Protein AF-A0A7C0Z588-F1 (afdb_monomer)

Nearest PDB structures (foldseek):
  8xme-assembly1_H  TM=7.671E-01  e=3.658E-06  Arabidopsis thaliana
  7du2-assembly1_H  TM=7.925E-01  e=8.359E-06  Homo sapiens
  8hyj-assembly1_H  TM=7.344E-01  e=4.872E-05  Arabidopsis thaliana
  8u9r-assembly1_H  TM=6.739E-01  e=1.466E-04  Saccharomyces cerevisiae
  7w88-assembly1_A  TM=5.111E-01  e=2.657E+00  Zea mays

Foldseek 3Di:
DKDWDDPPVQQWIWIWDDDVQGIKIWIDHVVLCVVLVHDDDPPWDKDKDKDLDDDDDPQFSDKFKWFFADADPQWTWTDRPNIIMIDRGPVCSPGDGGGIMMMGMDTDD

Radius of gyration: 13.22 Å; Cα contacts (8 Å, |Δi|>4): 232; chains: 1; bounding box: 30×28×33 Å

Solvent-accessible surface area (backbone atoms only — not comparable to full-atom values): 6124 Å² total; per-residue (Å²): 70,28,42,77,47,78,40,70,93,75,47,28,37,37,39,34,36,55,52,95,71,37,40,37,35,38,51,42,47,48,68,60,31,59,76,65,75,49,80,92,49,73,62,46,45,66,48,76,49,78,36,74,61,89,71,96,60,89,83,43,74,44,79,46,62,30,32,29,74,44,74,57,99,71,37,37,32,30,36,48,88,85,36,51,34,40,41,35,32,73,89,57,64,80,64,48,70,72,38,52,38,30,38,36,33,30,80,53,132

Secondary structure (DSSP, 8-state):
-EEEEEEGGGTEEEEEEEETTEEEEEEEEHHHHHHTT----TT--EEEEEESS----TT-SEEEEEEEEEEETTEEEEEETTEEEEEEEGGGTT--TT-EEEEEEEE--

Sequence (109 aa):
MTEVKDLSYAKISKLGFKVAGGEIYLEIPHKILEEVDWLPKPGDKVEILISKEYKSDDSWEIVYSGKVYLKKEDSVFISFGGLIGVIKVKRYLSLEVGDKVYMGLKRVS

Structure (mmCIF, N/CA/C/O backbone):
data_AF-A0A7C0Z588-F1
#
_entry.id   AF-A0A7C0Z588-F1
#
loop_
_atom_site.group_PDB
_atom_site.id
_atom_site.type_symbol
_atom_site.label_atom_id
_atom_site.label_alt_id
_atom_site.label_comp_id
_atom_site.label_asym_id
_atom_site.label_entity_id
_atom_site.label_seq_id
_atom_site.pdbx_PDB_ins_code
_atom_site.Cartn_x
_atom_site.Cartn_y
_atom_site.Cartn_z
_atom_site.occupancy
_atom_site.B_iso_or_equiv
_atom_site.auth_seq_id
_atom_site.auth_comp_id
_atom_site.auth_asym_id
_atom_site.auth_atom_id
_atom_site.pdbx_PDB_model_num
ATOM 1 N N . MET A 1 1 ? 6.409 10.632 -1.193 1.00 63.19 1 MET A N 1
ATOM 2 C CA . MET A 1 1 ? 7.788 10.191 -0.875 1.00 63.19 1 MET A CA 1
ATOM 3 C C . MET A 1 1 ? 7.710 8.770 -0.364 1.00 63.19 1 MET A C 1
ATOM 5 O O . MET A 1 1 ? 6.869 8.530 0.499 1.00 63.19 1 MET A O 1
ATOM 9 N N . THR A 1 2 ? 8.523 7.875 -0.922 1.00 77.06 2 THR A N 1
ATOM 10 C CA . THR A 1 2 ? 8.511 6.441 -0.598 1.00 77.06 2 THR A CA 1
ATOM 11 C C . THR A 1 2 ? 9.572 6.093 0.452 1.00 77.06 2 THR A C 1
ATOM 13 O O . THR A 1 2 ? 10.684 6.611 0.391 1.00 77.06 2 THR A O 1
ATOM 16 N N . GLU A 1 3 ? 9.226 5.229 1.402 1.00 80.62 3 GLU A N 1
ATOM 17 C CA . GLU A 1 3 ? 10.091 4.546 2.370 1.00 80.62 3 GLU A CA 1
ATOM 18 C C . GLU A 1 3 ? 10.055 3.042 2.068 1.00 80.62 3 GLU A C 1
ATOM 20 O O . GLU A 1 3 ? 9.008 2.522 1.682 1.00 80.62 3 GLU A O 1
ATOM 25 N N . VAL A 1 4 ? 11.172 2.331 2.238 1.00 82.69 4 VAL A N 1
ATOM 26 C CA . VAL A 1 4 ? 11.289 0.912 1.862 1.00 82.69 4 VAL A CA 1
ATOM 27 C C . VAL A 1 4 ? 11.853 0.114 3.032 1.00 82.69 4 VAL A C 1
ATOM 29 O O . VAL A 1 4 ? 12.901 0.460 3.576 1.00 82.69 4 VAL A O 1
ATOM 32 N N . LYS A 1 5 ? 11.172 -0.970 3.406 1.00 85.50 5 LYS A N 1
ATOM 33 C CA . LYS A 1 5 ? 11.659 -1.967 4.362 1.00 85.50 5 LYS A CA 1
ATOM 34 C C . LYS A 1 5 ? 11.554 -3.358 3.749 1.00 85.50 5 LYS A C 1
ATOM 36 O O . LYS A 1 5 ? 10.449 -3.847 3.533 1.00 85.50 5 LYS A O 1
ATOM 41 N N . ASP A 1 6 ? 12.693 -4.001 3.524 1.00 79.94 6 ASP A N 1
ATOM 42 C CA . ASP A 1 6 ? 12.738 -5.377 3.030 1.00 79.94 6 ASP A CA 1
ATOM 43 C C . ASP A 1 6 ? 12.458 -6.378 4.167 1.00 79.94 6 ASP A C 1
ATOM 45 O O . ASP A 1 6 ? 13.056 -6.313 5.246 1.00 79.94 6 ASP A O 1
ATOM 49 N N . LEU A 1 7 ? 11.509 -7.286 3.938 1.00 81.25 7 LEU A N 1
ATOM 50 C CA . LEU A 1 7 ? 11.184 -8.426 4.790 1.00 81.25 7 LEU A CA 1
ATOM 51 C C . LEU A 1 7 ? 11.670 -9.695 4.082 1.00 81.25 7 LEU A C 1
ATOM 53 O O . LEU A 1 7 ? 10.882 -10.557 3.681 1.00 81.25 7 LEU A O 1
ATOM 57 N N . SER A 1 8 ?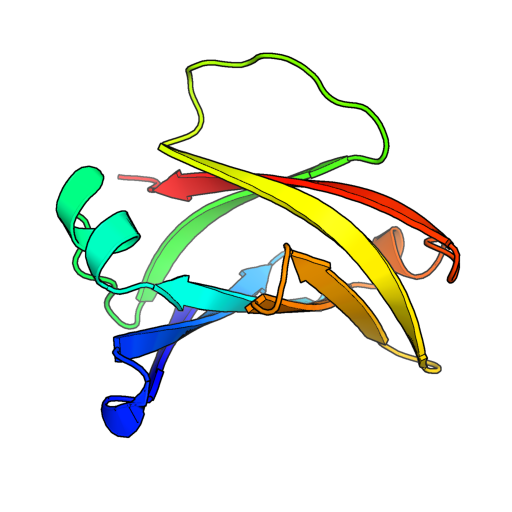 12.991 -9.811 3.932 1.00 72.06 8 SER A N 1
ATOM 58 C CA . SER A 1 8 ? 13.633 -10.787 3.043 1.00 72.06 8 SER A CA 1
ATOM 59 C C . SER A 1 8 ? 13.257 -12.243 3.353 1.00 72.06 8 SER A C 1
ATOM 61 O O . SER A 1 8 ? 13.203 -13.070 2.445 1.00 72.06 8 SER A O 1
ATOM 63 N N . TYR A 1 9 ? 12.920 -12.560 4.611 1.00 72.75 9 TYR A N 1
ATOM 64 C CA . TYR A 1 9 ? 12.464 -13.895 5.029 1.00 72.75 9 TYR A CA 1
ATOM 65 C C . TYR A 1 9 ? 11.161 -14.338 4.342 1.00 72.75 9 TYR A C 1
ATOM 67 O O . TYR A 1 9 ? 10.930 -15.533 4.182 1.00 72.75 9 TYR A O 1
ATOM 75 N N . ALA A 1 10 ? 10.323 -13.386 3.924 1.00 77.00 10 ALA A N 1
ATOM 76 C CA . ALA A 1 10 ? 9.061 -13.630 3.233 1.00 77.00 10 ALA A CA 1
ATOM 77 C C . ALA A 1 10 ? 9.107 -13.235 1.748 1.00 77.00 10 ALA A C 1
ATOM 79 O O . ALA A 1 10 ? 8.109 -13.400 1.052 1.00 77.00 10 ALA A O 1
ATOM 80 N N . LYS A 1 11 ? 10.248 -12.725 1.252 1.00 89.94 11 LYS A N 1
ATOM 81 C CA . LYS A 1 11 ? 10.395 -12.146 -0.098 1.00 89.94 11 LYS A CA 1
ATOM 82 C C . LYS A 1 11 ? 9.354 -11.050 -0.386 1.00 89.94 11 LYS A C 1
ATOM 84 O O . LYS A 1 11 ? 8.752 -11.012 -1.461 1.00 89.94 11 LYS A O 1
ATOM 89 N N . ILE A 1 12 ? 9.117 -10.191 0.604 1.00 92.00 12 ILE A N 1
ATOM 90 C CA . ILE A 1 12 ? 8.158 -9.085 0.549 1.00 92.00 12 ILE A CA 1
ATOM 91 C C . ILE A 1 12 ? 8.884 -7.786 0.883 1.00 92.00 12 ILE A C 1
ATOM 93 O O . ILE A 1 12 ? 9.583 -7.693 1.888 1.00 92.00 12 ILE A O 1
ATOM 97 N N . SER A 1 13 ? 8.620 -6.751 0.098 1.00 93.56 13 SER A N 1
ATOM 98 C CA . SER A 1 13 ? 9.010 -5.382 0.396 1.00 93.56 13 SER A CA 1
ATOM 99 C C . SER A 1 13 ? 7.827 -4.631 0.994 1.00 93.56 13 SER A C 1
ATOM 101 O O . SER A 1 13 ? 6.743 -4.590 0.414 1.00 93.56 13 SER A O 1
ATOM 103 N N . LYS A 1 14 ? 8.025 -4.007 2.154 1.00 94.81 14 LYS A N 1
ATOM 104 C CA . LYS A 1 14 ? 7.056 -3.088 2.748 1.00 94.81 14 LYS A CA 1
ATOM 105 C C . LYS A 1 14 ? 7.384 -1.661 2.326 1.00 94.81 14 LYS A C 1
ATOM 107 O O . LYS A 1 14 ? 8.408 -1.113 2.732 1.00 94.81 14 LYS A O 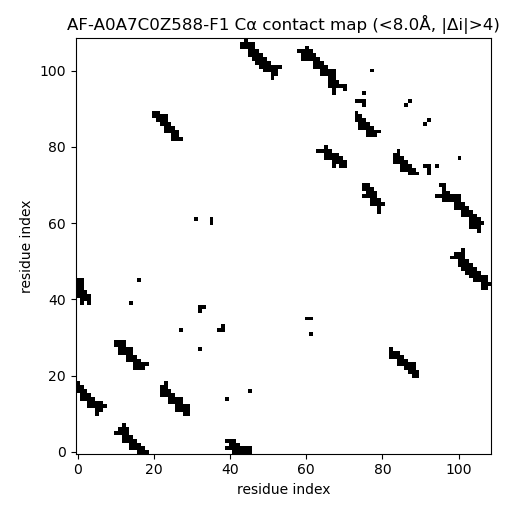1
ATOM 112 N N . LEU A 1 15 ? 6.498 -1.063 1.541 1.00 95.06 15 LEU A N 1
ATOM 113 C CA . LEU A 1 15 ? 6.609 0.304 1.050 1.00 95.06 15 LEU A CA 1
ATOM 114 C C . LE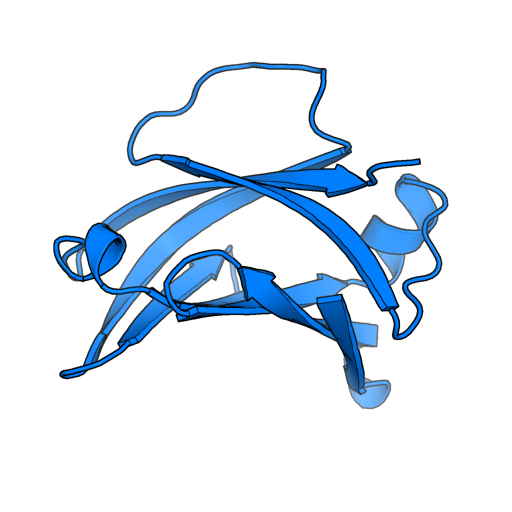U A 1 15 ? 5.723 1.237 1.877 1.00 95.06 15 LEU A C 1
ATOM 116 O O . LEU A 1 15 ? 4.580 0.901 2.181 1.00 95.06 15 LEU A O 1
ATOM 120 N N . GLY A 1 16 ? 6.248 2.396 2.261 1.00 95.88 16 GLY A N 1
ATOM 121 C CA . GLY A 1 16 ? 5.515 3.476 2.919 1.00 95.88 16 GLY A CA 1
ATOM 122 C C . GLY A 1 16 ? 5.470 4.707 2.026 1.00 95.88 16 GLY A C 1
ATOM 123 O O . GLY A 1 16 ? 6.494 5.125 1.511 1.00 95.88 16 GLY A O 1
ATOM 124 N N . PHE A 1 17 ? 4.306 5.313 1.845 1.00 94.75 17 PHE A N 1
ATOM 125 C CA . PHE A 1 17 ? 4.082 6.427 0.936 1.00 94.75 17 PHE A CA 1
ATOM 126 C C . PHE A 1 17 ? 3.490 7.611 1.690 1.00 94.75 17 PHE A C 1
ATOM 128 O O . PHE A 1 17 ? 2.382 7.534 2.223 1.00 94.75 17 PHE A O 1
ATOM 135 N N . LYS A 1 18 ? 4.198 8.741 1.681 1.00 92.50 18 LYS A N 1
ATOM 136 C CA . LYS A 1 18 ? 3.637 10.028 2.114 1.00 92.50 18 LYS A CA 1
ATOM 137 C C . LYS A 1 18 ? 2.766 10.609 1.009 1.00 92.50 18 LYS A C 1
ATOM 139 O O . LYS A 1 18 ? 3.277 10.875 -0.085 1.00 92.50 18 LYS A O 1
ATOM 144 N N . VAL A 1 19 ? 1.490 10.822 1.317 1.00 90.69 19 VAL A N 1
ATOM 145 C CA . VAL A 1 19 ? 0.467 11.389 0.429 1.00 90.69 19 VAL A CA 1
ATOM 146 C C . VAL A 1 19 ? -0.156 12.635 1.062 1.00 90.69 19 VAL A C 1
ATOM 148 O O . VAL A 1 19 ? 0.046 12.926 2.241 1.00 90.69 19 VAL A O 1
ATOM 151 N N . ALA A 1 20 ? -0.935 13.393 0.289 1.00 88.19 20 ALA A N 1
ATOM 152 C CA . ALA A 1 20 ? -1.672 14.526 0.838 1.00 88.19 20 ALA A CA 1
ATOM 153 C C . ALA A 1 20 ? -2.623 14.058 1.958 1.00 88.19 20 ALA A C 1
ATOM 155 O O . ALA A 1 20 ? -3.530 13.256 1.727 1.00 88.19 20 ALA A O 1
ATOM 156 N N . GLY A 1 21 ? -2.405 14.563 3.174 1.00 89.50 21 GLY A N 1
ATOM 157 C CA . GLY A 1 21 ? -3.242 14.264 4.337 1.00 89.50 21 GLY A CA 1
ATOM 158 C C . GLY A 1 21 ? -2.909 12.969 5.086 1.00 89.50 21 GLY A C 1
ATOM 159 O O . GLY A 1 21 ? -3.735 12.552 5.899 1.00 89.50 21 GLY A O 1
ATOM 160 N N . GLY A 1 22 ? -1.751 12.340 4.836 1.00 93.94 22 GLY A N 1
ATOM 161 C CA . GLY A 1 22 ? -1.270 11.237 5.670 1.00 93.94 22 GLY A CA 1
ATOM 162 C C . GLY A 1 22 ? -0.308 10.262 4.992 1.00 93.94 22 GLY A C 1
ATOM 163 O O . GLY A 1 22 ? 0.456 10.623 4.096 1.00 93.94 22 GLY A O 1
ATOM 164 N N . GLU A 1 23 ? -0.350 9.009 5.440 1.00 95.94 23 GLU A N 1
ATOM 165 C CA . GLU A 1 23 ? 0.582 7.954 5.029 1.00 95.94 23 GLU A CA 1
ATOM 166 C C . GLU A 1 23 ? -0.159 6.676 4.630 1.00 95.94 23 GLU A C 1
ATOM 168 O O . GLU A 1 23 ? -1.208 6.339 5.186 1.00 95.94 23 GLU A O 1
ATOM 173 N N . ILE A 1 24 ? 0.390 5.953 3.658 1.00 96.56 24 ILE A N 1
ATOM 174 C CA . ILE A 1 24 ? -0.109 4.652 3.207 1.00 96.56 24 ILE A CA 1
ATOM 175 C C . ILE A 1 24 ? 1.049 3.665 3.244 1.00 96.56 24 ILE A C 1
ATOM 177 O O . ILE A 1 24 ? 2.124 3.974 2.752 1.00 96.56 24 ILE A O 1
ATOM 181 N N . TYR A 1 25 ? 0.836 2.474 3.786 1.00 97.06 25 TYR A N 1
ATOM 182 C CA . TYR A 1 25 ? 1.824 1.400 3.784 1.00 97.06 25 TYR A CA 1
ATOM 183 C C . TYR A 1 25 ? 1.273 0.179 3.067 1.00 97.06 25 TYR A C 1
ATOM 185 O O . TYR A 1 25 ? 0.104 -0.155 3.256 1.00 97.06 25 TYR A O 1
ATOM 193 N N . LEU A 1 26 ? 2.115 -0.500 2.295 1.00 96.88 26 LEU A N 1
ATOM 194 C CA . LEU A 1 26 ? 1.762 -1.703 1.551 1.00 96.88 26 LEU A CA 1
ATOM 195 C C . LEU A 1 26 ? 2.886 -2.721 1.566 1.00 96.88 26 LEU A C 1
ATOM 197 O O . LEU A 1 26 ? 4.055 -2.377 1.423 1.00 96.88 26 LEU A O 1
ATOM 201 N N . GLU A 1 27 ? 2.509 -3.981 1.680 1.00 96.19 27 GLU A N 1
ATOM 202 C CA . GLU A 1 27 ? 3.378 -5.117 1.408 1.00 96.19 27 GLU A CA 1
ATOM 203 C C . GLU A 1 27 ? 3.254 -5.532 -0.056 1.00 96.19 27 GLU A C 1
ATOM 205 O O . GLU A 1 27 ? 2.151 -5.752 -0.555 1.00 96.19 27 GLU A O 1
ATOM 210 N N . ILE A 1 28 ? 4.393 -5.640 -0.738 1.00 95.44 28 ILE A N 1
ATOM 211 C CA . ILE A 1 28 ? 4.483 -6.040 -2.140 1.00 95.44 28 ILE A CA 1
ATOM 212 C C . ILE A 1 28 ? 5.483 -7.199 -2.260 1.00 95.44 28 ILE A C 1
ATOM 214 O O . ILE A 1 28 ? 6.653 -7.036 -1.903 1.00 95.44 28 ILE A O 1
ATOM 218 N N . PRO A 1 29 ? 5.064 -8.375 -2.754 1.00 94.94 29 PRO A N 1
ATOM 219 C CA . PRO A 1 29 ? 5.972 -9.474 -3.060 1.00 94.94 29 PRO A CA 1
ATOM 220 C C . PRO A 1 29 ? 7.034 -9.071 -4.086 1.00 94.94 29 PRO A C 1
ATOM 222 O O . PRO A 1 29 ? 6.723 -8.405 -5.073 1.00 94.94 29 PRO A O 1
ATOM 225 N N . HIS A 1 30 ? 8.266 -9.551 -3.915 1.00 94.31 30 HIS A N 1
ATOM 226 C CA . HIS A 1 30 ? 9.370 -9.250 -4.840 1.00 94.31 30 HIS A CA 1
ATOM 227 C C . HIS A 1 30 ? 9.066 -9.703 -6.267 1.00 94.31 30 HIS A C 1
ATOM 229 O O . HIS A 1 30 ? 9.375 -8.990 -7.208 1.00 94.31 30 HIS A O 1
ATOM 235 N N . LYS A 1 31 ? 8.351 -10.821 -6.424 1.00 94.12 31 LYS A N 1
ATOM 236 C CA . LYS A 1 31 ? 7.919 -11.305 -7.737 1.00 94.12 31 LYS A CA 1
ATOM 237 C C . LYS A 1 31 ? 7.043 -10.292 -8.489 1.00 94.12 31 LYS A C 1
ATOM 239 O O . LYS A 1 31 ? 7.215 -10.128 -9.686 1.00 94.12 31 LYS A O 1
ATOM 244 N N . ILE A 1 32 ? 6.141 -9.591 -7.794 1.00 94.12 32 ILE A N 1
ATOM 245 C CA . ILE A 1 32 ? 5.311 -8.551 -8.427 1.00 94.12 32 ILE A CA 1
ATOM 246 C C . ILE A 1 32 ? 6.188 -7.369 -8.845 1.00 94.12 32 ILE A C 1
ATOM 248 O O . ILE A 1 32 ? 6.023 -6.846 -9.939 1.00 94.12 32 ILE A O 1
ATOM 252 N N . LEU A 1 33 ? 7.136 -6.969 -7.991 1.00 93.75 33 LEU A N 1
ATOM 253 C CA . LEU A 1 33 ? 8.095 -5.906 -8.302 1.00 93.75 33 LEU A CA 1
ATOM 254 C C . LEU A 1 33 ? 8.957 -6.248 -9.529 1.00 93.75 33 LEU A C 1
ATOM 256 O O . LEU A 1 33 ? 9.155 -5.394 -10.384 1.00 93.75 33 LEU A O 1
ATOM 260 N N . GLU A 1 34 ? 9.409 -7.497 -9.645 1.00 94.50 34 GLU A N 1
ATOM 261 C CA . GLU A 1 34 ? 10.142 -8.012 -10.809 1.00 94.50 34 GLU A CA 1
ATOM 262 C C . GLU A 1 34 ? 9.279 -8.009 -12.081 1.00 94.50 34 GLU A C 1
ATOM 264 O O . GLU A 1 34 ? 9.746 -7.578 -13.131 1.00 94.50 34 GLU A O 1
ATOM 269 N N . GLU A 1 35 ? 8.015 -8.440 -11.997 1.00 94.44 35 GLU A N 1
ATOM 270 C CA . GLU A 1 35 ? 7.085 -8.482 -13.138 1.00 94.44 35 GLU A CA 1
ATOM 271 C C . GLU A 1 35 ? 6.809 -7.093 -13.737 1.00 94.44 35 GLU A C 1
ATOM 273 O O . GLU A 1 35 ? 6.614 -6.981 -14.947 1.00 94.44 35 GLU A O 1
ATOM 278 N N . VAL A 1 36 ? 6.832 -6.036 -12.917 1.00 93.75 36 VAL A N 1
ATOM 279 C CA . VAL A 1 36 ? 6.677 -4.643 -13.377 1.00 93.75 36 VAL A CA 1
ATOM 280 C C . VAL A 1 36 ? 8.011 -3.910 -13.577 1.00 93.75 36 VAL A C 1
ATOM 282 O O . VAL A 1 36 ? 8.016 -2.694 -13.782 1.00 93.75 36 VAL A O 1
ATOM 285 N N . ASP A 1 37 ? 9.139 -4.621 -13.492 1.00 93.88 37 ASP A N 1
ATOM 286 C CA . ASP A 1 37 ? 10.497 -4.066 -1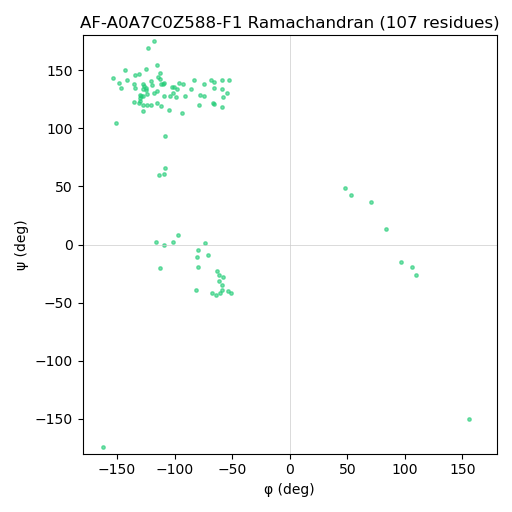3.558 1.00 93.88 37 ASP A CA 1
ATOM 287 C C . ASP A 1 37 ? 10.677 -2.842 -12.641 1.00 93.88 37 ASP A C 1
ATOM 289 O O . ASP A 1 37 ? 11.106 -1.755 -13.042 1.00 93.88 37 ASP A O 1
ATOM 293 N N . TRP A 1 38 ? 10.241 -2.971 -11.387 1.00 92.56 38 TRP A N 1
ATOM 294 C CA . TRP A 1 38 ? 10.362 -1.925 -10.381 1.00 92.56 38 TRP A CA 1
ATOM 295 C C . TRP A 1 38 ? 11.279 -2.360 -9.253 1.00 92.56 38 TRP A C 1
ATOM 297 O O . TRP A 1 38 ? 11.009 -3.316 -8.536 1.00 92.56 38 TRP A O 1
ATOM 307 N N . LEU A 1 39 ? 12.333 -1.579 -9.033 1.00 91.56 39 LEU A N 1
ATOM 308 C CA . LEU A 1 39 ? 13.159 -1.650 -7.836 1.00 91.56 39 LEU A CA 1
ATOM 309 C C . LEU A 1 39 ? 12.891 -0.406 -6.970 1.00 91.56 39 LEU A C 1
ATOM 311 O O . LEU A 1 39 ? 13.518 0.628 -7.223 1.00 91.56 39 LEU A O 1
ATOM 315 N N . PRO A 1 40 ? 11.967 -0.468 -5.988 1.00 90.19 40 PRO A N 1
ATOM 316 C CA . PRO A 1 40 ? 11.590 0.689 -5.183 1.00 90.19 40 PRO A CA 1
ATOM 317 C C . PRO A 1 40 ? 12.780 1.281 -4.434 1.00 90.19 40 PRO A C 1
ATOM 319 O O . PRO A 1 40 ? 13.534 0.563 -3.771 1.00 90.19 40 PRO A O 1
ATOM 322 N N . LYS A 1 41 ? 12.921 2.605 -4.484 1.00 91.69 41 LYS A N 1
ATOM 323 C CA . LYS A 1 41 ? 13.949 3.348 -3.750 1.00 91.69 41 LYS A CA 1
ATOM 324 C C . LYS A 1 41 ? 13.331 4.440 -2.878 1.00 91.69 41 LYS A C 1
ATOM 326 O O . LYS A 1 41 ? 12.272 4.988 -3.204 1.00 91.69 41 LYS A O 1
ATOM 331 N N . PRO A 1 42 ? 13.986 4.800 -1.757 1.00 89.69 42 PRO A N 1
ATOM 332 C CA . PRO A 1 42 ? 13.575 5.958 -0.985 1.00 89.69 42 PRO A CA 1
ATOM 333 C C . PRO A 1 42 ? 13.521 7.210 -1.862 1.00 89.69 42 PRO A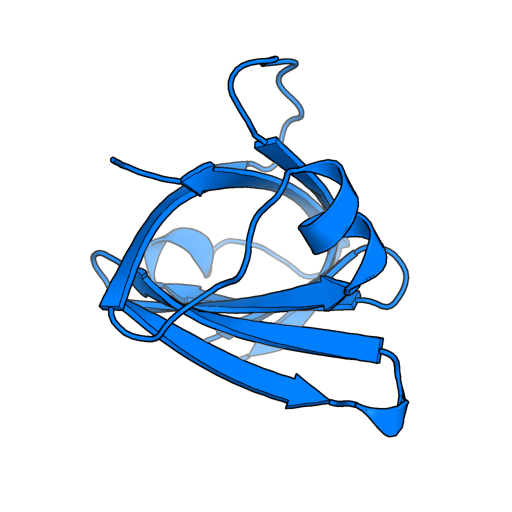 C 1
ATOM 335 O O . PRO A 1 42 ? 14.469 7.508 -2.585 1.00 89.69 42 PRO A O 1
ATOM 338 N N . GLY A 1 43 ? 12.413 7.946 -1.789 1.00 88.75 43 GLY A N 1
ATOM 339 C CA . GLY A 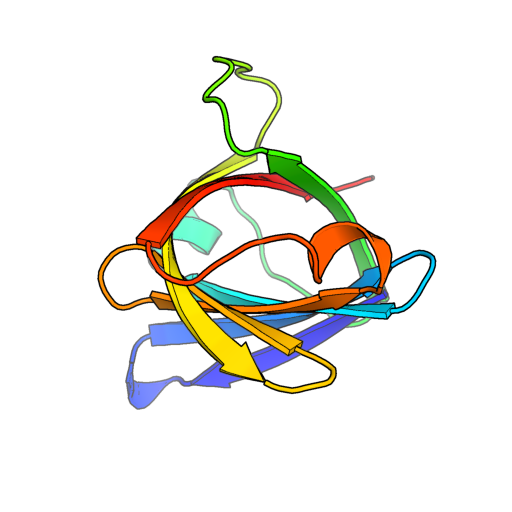1 43 ? 12.203 9.142 -2.611 1.00 88.75 43 GLY A CA 1
ATOM 340 C C . GLY A 1 43 ? 11.387 8.935 -3.887 1.00 88.75 43 GLY A C 1
ATOM 341 O O . GLY A 1 43 ? 10.859 9.930 -4.387 1.00 88.75 43 GLY A O 1
ATOM 342 N N . ASP A 1 44 ? 11.180 7.694 -4.344 1.00 90.19 44 ASP A N 1
ATOM 343 C CA . ASP A 1 44 ? 10.342 7.405 -5.516 1.00 90.19 44 ASP A CA 1
ATOM 344 C C . ASP A 1 44 ? 8.955 8.050 -5.377 1.00 90.19 44 ASP A C 1
ATOM 346 O O . ASP A 1 44 ? 8.362 8.096 -4.283 1.00 90.19 44 ASP A O 1
ATOM 350 N N . LYS A 1 45 ? 8.433 8.562 -6.493 1.00 90.56 45 LYS A N 1
ATOM 351 C CA . LYS A 1 45 ? 7.076 9.100 -6.582 1.00 90.56 45 LYS A CA 1
ATOM 352 C C . LYS A 1 45 ? 6.154 8.046 -7.174 1.00 90.56 45 LYS A C 1
ATOM 354 O O . LYS A 1 45 ? 6.462 7.429 -8.188 1.00 90.56 45 LYS A O 1
ATOM 359 N N . VAL A 1 46 ? 5.005 7.879 -6.536 1.00 92.12 46 VAL A N 1
ATOM 360 C CA . VAL A 1 46 ? 3.963 6.960 -6.981 1.00 92.12 46 VAL A CA 1
ATOM 361 C C . VAL A 1 46 ? 2.610 7.646 -6.910 1.00 92.12 46 VAL A C 1
ATOM 363 O O . VAL A 1 46 ? 2.352 8.459 -6.017 1.00 92.12 46 VAL A O 1
ATOM 366 N N . GLU A 1 47 ? 1.751 7.299 -7.850 1.00 93.25 47 GLU A N 1
ATOM 367 C CA . GLU A 1 47 ? 0.331 7.575 -7.820 1.00 93.25 47 GLU A CA 1
ATOM 368 C C . GLU A 1 47 ? -0.394 6.383 -7.190 1.00 93.25 47 GLU A C 1
ATOM 370 O O . GLU A 1 47 ? -0.049 5.225 -7.440 1.00 93.25 47 GLU A O 1
ATOM 375 N N . ILE A 1 48 ? -1.374 6.677 -6.332 1.00 93.69 48 ILE A N 1
ATOM 376 C CA . ILE A 1 48 ? -2.141 5.668 -5.600 1.00 93.69 48 ILE A CA 1
ATOM 377 C C . ILE A 1 48 ? -3.628 5.972 -5.744 1.00 93.69 48 ILE A C 1
ATOM 379 O O . ILE A 1 48 ? -4.102 7.027 -5.307 1.00 93.69 48 ILE A O 1
ATOM 383 N N . LEU A 1 49 ? -4.369 5.004 -6.273 1.00 93.62 49 LEU A N 1
ATOM 384 C CA . LEU A 1 49 ? -5.826 4.998 -6.298 1.00 93.62 49 LEU A CA 1
ATOM 385 C C . LEU A 1 49 ? -6.357 4.066 -5.212 1.00 93.62 49 LEU A C 1
ATOM 387 O O . LEU A 1 49 ? -5.872 2.950 -5.069 1.00 93.62 49 LEU A O 1
ATOM 391 N N . ILE A 1 50 ? -7.377 4.504 -4.472 1.00 94.25 50 ILE A N 1
ATOM 392 C CA . ILE A 1 50 ? -8.117 3.674 -3.513 1.00 94.25 50 ILE A CA 1
ATOM 393 C C . ILE A 1 50 ? -9.608 3.838 -3.804 1.00 94.25 50 ILE A C 1
ATOM 395 O O . ILE A 1 50 ? -10.108 4.962 -3.828 1.00 94.25 50 ILE A O 1
ATOM 399 N N . SER A 1 51 ? -10.318 2.729 -4.003 1.00 93.44 51 SER A N 1
ATOM 400 C CA . SER A 1 51 ? -11.743 2.725 -4.353 1.00 93.44 51 SER A CA 1
ATOM 401 C C . SER A 1 51 ? -12.489 1.565 -3.691 1.00 93.44 51 SER A C 1
ATOM 403 O O . SER A 1 51 ? -11.919 0.497 -3.482 1.00 93.44 51 SER A O 1
ATOM 405 N N . LYS A 1 52 ? -13.782 1.750 -3.393 1.00 93.38 52 LYS A N 1
ATOM 406 C CA . LYS A 1 52 ? -14.688 0.645 -3.013 1.00 93.38 52 LYS A CA 1
ATOM 407 C C . LYS A 1 52 ? -15.192 -0.145 -4.227 1.00 93.38 52 LYS A C 1
ATOM 409 O O . LYS A 1 52 ? -15.634 -1.283 -4.095 1.00 93.38 52 LYS A O 1
ATOM 414 N N . GLU A 1 53 ? -15.106 0.451 -5.411 1.00 90.50 53 GLU A N 1
ATOM 415 C CA . GLU A 1 53 ? -15.558 -0.127 -6.674 1.00 90.50 53 GLU A CA 1
ATOM 416 C C . GLU A 1 53 ? -14.367 -0.446 -7.570 1.00 90.50 53 GLU A C 1
ATOM 418 O O . GLU A 1 53 ? -13.436 0.357 -7.690 1.00 90.50 53 GLU A O 1
ATOM 423 N N . TYR A 1 54 ? -14.417 -1.607 -8.220 1.00 85.31 54 TYR A N 1
ATOM 424 C CA . TYR A 1 54 ? -13.447 -1.948 -9.246 1.00 85.31 54 TYR A CA 1
ATOM 425 C C . TYR A 1 54 ? -13.749 -1.145 -10.505 1.00 85.31 54 TYR A C 1
ATOM 427 O O . TYR A 1 54 ? -14.866 -1.184 -11.023 1.00 85.31 54 TYR A O 1
ATOM 435 N N . LYS A 1 55 ? -12.735 -0.456 -11.014 1.00 81.12 55 LYS A N 1
ATOM 436 C CA . LYS A 1 55 ? -12.733 0.094 -12.363 1.00 81.12 55 LYS A CA 1
ATOM 437 C C . LYS A 1 55 ? -11.547 -0.525 -13.077 1.00 81.12 55 LYS A C 1
ATOM 439 O O . LYS A 1 55 ? -10.425 -0.407 -12.594 1.00 81.12 55 LYS A O 1
ATOM 444 N N . SER A 1 56 ? -11.823 -1.231 -14.170 1.00 76.19 56 SER A N 1
ATOM 445 C CA . SER A 1 56 ? -10.766 -1.715 -15.053 1.00 76.19 56 SER A CA 1
ATOM 446 C C . SER A 1 56 ? -10.095 -0.497 -15.672 1.00 76.19 56 SER A C 1
ATOM 448 O O . SER A 1 56 ? -10.758 0.357 -16.261 1.00 76.19 56 SER A O 1
ATOM 450 N N . ASP A 1 57 ? -8.799 -0.395 -15.429 1.00 79.50 57 ASP A N 1
ATOM 451 C CA . ASP A 1 57 ? -7.944 0.675 -15.903 1.00 79.50 57 ASP A CA 1
ATOM 452 C C . ASP A 1 57 ? -6.544 0.081 -16.049 1.00 79.50 57 ASP A C 1
ATOM 454 O O . ASP A 1 57 ? -5.856 -0.183 -15.062 1.00 79.50 57 ASP A O 1
ATOM 458 N N . ASP A 1 58 ? -6.154 -0.174 -17.294 1.00 81.69 58 ASP A N 1
ATOM 459 C CA . ASP A 1 58 ? -4.879 -0.813 -17.629 1.00 81.69 58 ASP A CA 1
ATOM 460 C C . ASP A 1 58 ? -3.681 0.132 -17.433 1.00 81.69 58 ASP A C 1
ATOM 462 O O . ASP A 1 58 ? -2.539 -0.235 -17.699 1.00 81.69 58 ASP A O 1
ATOM 466 N N . SER A 1 59 ? -3.915 1.367 -16.975 1.00 89.12 59 SER A N 1
ATOM 467 C CA . SER A 1 59 ? -2.848 2.327 -16.707 1.00 89.12 59 SER A CA 1
ATOM 468 C C . SER A 1 59 ? -2.142 2.116 -15.362 1.00 89.12 59 SER A C 1
ATOM 470 O O . SER A 1 59 ? -1.100 2.742 -15.140 1.00 89.12 59 SER A O 1
ATOM 472 N N . TRP A 1 60 ? -2.682 1.259 -14.486 1.00 93.25 60 TRP A N 1
ATOM 473 C CA . TRP A 1 60 ? -2.076 0.878 -13.206 1.00 93.25 60 TRP A CA 1
ATOM 474 C C . TRP A 1 60 ? -1.095 -0.282 -13.384 1.00 93.25 60 TRP A C 1
ATOM 476 O O . TRP A 1 60 ? -1.418 -1.287 -14.008 1.00 93.25 60 TRP A O 1
ATOM 486 N N . GLU A 1 61 ? 0.089 -0.171 -12.785 1.00 93.94 61 GLU A N 1
ATOM 487 C CA . GLU A 1 61 ? 1.135 -1.199 -12.884 1.00 93.94 61 GLU A CA 1
ATOM 488 C C . GLU A 1 61 ? 0.881 -2.349 -11.906 1.00 93.94 61 GLU A C 1
ATOM 490 O O . GLU A 1 61 ? 1.091 -3.514 -12.229 1.00 93.94 61 GLU A O 1
ATOM 495 N N . ILE A 1 62 ? 0.412 -2.024 -10.698 1.00 93.94 62 ILE A N 1
ATOM 496 C CA . ILE A 1 62 ? 0.073 -3.006 -9.667 1.00 93.94 62 ILE A CA 1
ATOM 497 C C . ILE A 1 62 ? -1.345 -2.730 -9.187 1.00 93.94 62 ILE A C 1
ATOM 499 O O . ILE A 1 62 ? -1.669 -1.614 -8.776 1.00 93.94 62 ILE A O 1
ATOM 503 N N . VAL A 1 63 ? -2.181 -3.768 -9.193 1.00 94.12 63 VAL A N 1
ATOM 504 C CA . VAL A 1 63 ? -3.566 -3.693 -8.726 1.00 94.12 63 VAL A CA 1
ATOM 505 C C . VAL A 1 63 ? -3.803 -4.726 -7.636 1.00 94.12 63 VAL A C 1
ATOM 507 O O . VAL A 1 63 ? -3.533 -5.913 -7.803 1.00 94.12 63 VAL A O 1
ATOM 510 N N . TYR A 1 64 ? -4.370 -4.270 -6.525 1.00 95.19 64 TYR A N 1
ATOM 511 C CA . TYR A 1 64 ? -4.816 -5.110 -5.427 1.00 95.19 64 TYR A CA 1
ATOM 512 C C . TYR A 1 64 ? -6.335 -5.085 -5.293 1.00 95.19 64 TYR A C 1
ATOM 514 O O . TYR A 1 64 ? -6.985 -4.058 -5.494 1.00 95.19 64 TYR A O 1
ATOM 522 N N . SER A 1 65 ? -6.890 -6.215 -4.859 1.00 96.06 65 SER A N 1
ATOM 523 C CA . SER A 1 65 ? -8.253 -6.306 -4.341 1.00 96.06 65 SER A CA 1
ATOM 524 C C . SER A 1 65 ? -8.218 -6.957 -2.965 1.00 96.06 65 SER A C 1
ATOM 526 O O . SER A 1 65 ? -7.461 -7.898 -2.721 1.00 96.06 65 SER A O 1
ATOM 528 N N . GLY A 1 66 ? -8.973 -6.403 -2.027 1.00 96.94 66 GLY A N 1
ATOM 529 C CA . GLY A 1 66 ? -8.884 -6.800 -0.633 1.00 96.94 66 GLY A CA 1
ATOM 530 C C . GLY A 1 66 ? -10.088 -6.378 0.179 1.00 96.94 66 GLY A C 1
ATOM 531 O O . GLY A 1 66 ? -11.087 -5.875 -0.342 1.00 96.94 66 GLY A O 1
ATOM 532 N N . LYS A 1 67 ? -9.988 -6.610 1.484 1.00 97.94 67 LYS A N 1
ATOM 533 C CA . LYS A 1 67 ? -11.055 -6.317 2.435 1.00 97.94 67 LYS A CA 1
ATOM 534 C C . LYS A 1 67 ? -10.495 -5.643 3.677 1.00 97.94 67 LYS A C 1
ATOM 536 O O . LYS A 1 67 ? -9.451 -6.050 4.191 1.00 97.94 67 LYS A O 1
ATOM 541 N N . VAL A 1 68 ? -11.198 -4.629 4.170 1.00 98.25 68 VAL A N 1
ATOM 542 C CA . VAL A 1 68 ? -10.898 -4.029 5.472 1.00 98.25 68 VAL A CA 1
ATOM 543 C C . VAL A 1 68 ? -11.188 -5.067 6.550 1.00 98.25 68 VAL A C 1
ATOM 545 O O . VAL A 1 68 ? -12.315 -5.558 6.655 1.00 98.25 68 VAL A O 1
ATOM 548 N N . TYR A 1 69 ? -10.176 -5.398 7.347 1.00 97.94 69 TYR A N 1
ATOM 549 C CA . TYR A 1 69 ? -10.298 -6.390 8.420 1.00 97.94 69 TYR A CA 1
ATOM 550 C C . TYR A 1 69 ? -10.163 -5.778 9.814 1.00 97.94 69 TYR A C 1
ATOM 552 O O . TYR A 1 69 ? -10.600 -6.383 10.788 1.00 97.94 69 TYR A O 1
ATOM 560 N N . LEU A 1 70 ? -9.571 -4.586 9.921 1.00 97.75 70 LEU A N 1
ATOM 561 C CA . LEU A 1 70 ? -9.421 -3.880 11.185 1.00 97.75 70 LEU A CA 1
ATOM 562 C C . LEU A 1 70 ? -9.464 -2.369 10.956 1.00 97.75 70 LEU A C 1
ATOM 564 O O . LEU A 1 70 ? -8.857 -1.842 10.025 1.00 97.75 70 LEU A O 1
ATOM 568 N N . LYS A 1 71 ? -10.151 -1.674 11.858 1.00 97.31 71 LYS A N 1
ATOM 569 C CA . LYS A 1 71 ? -10.196 -0.219 11.933 1.00 97.31 71 LYS A CA 1
ATOM 570 C C . LYS A 1 71 ? -9.783 0.214 13.331 1.00 97.31 71 LYS A C 1
ATOM 572 O O . LYS A 1 71 ? -10.242 -0.354 14.320 1.00 97.31 71 LYS A O 1
ATOM 577 N N . LYS A 1 72 ? -8.899 1.199 13.394 1.00 96.44 72 LYS A N 1
ATOM 578 C CA . LYS A 1 72 ? -8.528 1.924 14.609 1.00 96.44 72 LYS A CA 1
ATOM 579 C C . LYS A 1 72 ? -8.905 3.394 14.431 1.00 96.44 72 LYS A C 1
ATOM 581 O O . LYS A 1 72 ? -9.345 3.797 13.358 1.00 96.44 72 LYS A O 1
AT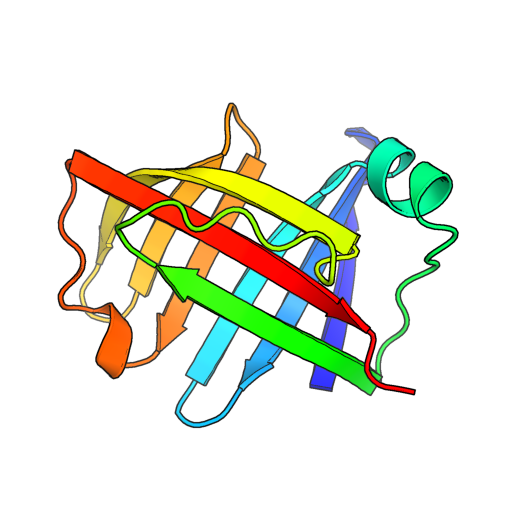OM 586 N N . GLU A 1 73 ? -8.729 4.181 15.485 1.00 93.44 73 GLU A N 1
ATOM 587 C CA . GLU A 1 73 ? -9.099 5.600 15.518 1.00 93.44 73 GLU A CA 1
ATOM 588 C C . GLU A 1 73 ? -8.500 6.416 14.355 1.00 93.44 73 GLU A C 1
ATOM 590 O O . GLU A 1 73 ? -9.188 7.233 13.748 1.00 93.44 73 GLU A O 1
ATOM 595 N N . ASP A 1 74 ? -7.244 6.147 13.993 1.00 95.38 74 ASP A N 1
ATOM 596 C CA . ASP A 1 74 ? -6.463 6.916 13.017 1.00 95.38 74 ASP A CA 1
ATOM 597 C C . ASP A 1 74 ? -6.068 6.118 11.763 1.00 95.38 74 ASP A C 1
ATOM 599 O O . ASP A 1 74 ? -5.325 6.610 10.908 1.00 95.38 74 ASP A O 1
ATOM 603 N N . SER A 1 75 ? -6.506 4.861 11.664 1.00 97.25 75 SER A N 1
ATOM 604 C CA . SER A 1 75 ? -5.953 3.927 10.690 1.00 97.25 75 SER A CA 1
ATOM 605 C C . SER A 1 75 ? -6.919 2.825 10.272 1.00 97.25 75 SER A C 1
ATOM 607 O O . SER A 1 75 ? -7.681 2.275 11.067 1.00 97.25 75 SER A O 1
ATOM 609 N N . VAL A 1 76 ? -6.844 2.468 8.992 1.00 97.75 76 VAL A N 1
ATOM 610 C CA . VAL A 1 76 ? -7.607 1.373 8.386 1.00 97.75 76 VAL A CA 1
ATOM 611 C C . VAL A 1 76 ? -6.631 0.326 7.868 1.00 97.75 76 VAL A C 1
ATOM 613 O O . VAL A 1 76 ? -5.682 0.655 7.155 1.00 97.75 76 VAL A O 1
ATOM 616 N N . PHE A 1 77 ? -6.870 -0.932 8.225 1.00 98.25 77 PHE A N 1
ATOM 617 C CA . PHE A 1 77 ? -6.049 -2.072 7.840 1.00 98.25 77 PHE A CA 1
ATOM 618 C C . PHE A 1 77 ? -6.807 -2.943 6.840 1.00 98.25 77 PHE A C 1
ATOM 620 O O . PHE A 1 77 ? -7.947 -3.360 7.078 1.00 98.25 77 PHE A O 1
ATOM 627 N N . ILE A 1 78 ? -6.151 -3.230 5.722 1.00 98.19 78 ILE A N 1
ATOM 628 C CA . ILE A 1 78 ? -6.700 -3.977 4.593 1.00 98.19 78 ILE A CA 1
ATOM 629 C C . ILE A 1 78 ? -5.851 -5.226 4.386 1.00 98.19 78 ILE A C 1
ATOM 631 O O . ILE A 1 78 ? -4.625 -5.162 4.451 1.00 98.19 78 ILE A O 1
ATOM 635 N N . SER A 1 79 ? -6.507 -6.357 4.136 1.00 97.75 79 SER A N 1
ATOM 636 C CA . SER A 1 79 ? -5.840 -7.577 3.696 1.00 97.75 79 SER A CA 1
ATOM 637 C C . SER A 1 79 ? -6.085 -7.780 2.208 1.00 97.75 79 SER A C 1
ATOM 639 O O . SER A 1 79 ? -7.236 -7.788 1.763 1.00 97.75 79 SER A O 1
ATOM 641 N N . PHE A 1 80 ? -5.005 -7.978 1.462 1.00 96.38 80 PHE A N 1
ATOM 642 C CA . PHE A 1 80 ? -4.998 -8.302 0.039 1.00 96.38 80 PHE A CA 1
ATOM 643 C C . PHE A 1 80 ? -4.563 -9.761 -0.151 1.00 96.38 80 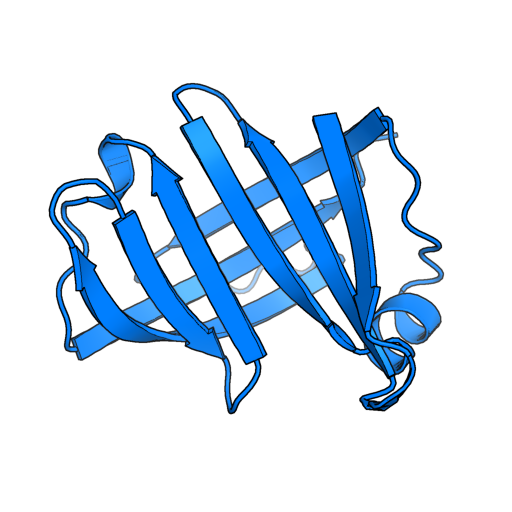PHE A C 1
ATOM 645 O O . PHE A 1 80 ? -3.515 -10.044 -0.723 1.00 96.38 80 PHE A O 1
ATOM 652 N N . GLY A 1 81 ? -5.327 -10.700 0.421 1.00 91.31 81 GLY A N 1
ATOM 653 C CA . GLY A 1 81 ? -5.012 -12.133 0.334 1.00 91.31 81 GLY A CA 1
ATOM 654 C C . GLY A 1 81 ? -3.788 -12.555 1.156 1.00 91.31 81 GLY A C 1
ATOM 655 O O . GLY A 1 81 ? -3.022 -13.407 0.724 1.00 91.31 81 GLY A O 1
ATOM 656 N N . GLY A 1 82 ? -3.594 -11.947 2.331 1.00 91.06 82 GLY A N 1
ATOM 657 C CA . GLY A 1 82 ? -2.452 -12.210 3.220 1.00 91.06 82 GLY A CA 1
ATOM 658 C C . GLY A 1 82 ? -1.401 -11.098 3.238 1.00 91.06 82 GLY A C 1
ATOM 659 O O . GLY A 1 82 ? -0.674 -10.990 4.217 1.00 91.06 82 GLY A O 1
ATOM 660 N N . LEU A 1 83 ? -1.385 -10.227 2.225 1.00 94.94 83 LEU A N 1
ATOM 661 C CA . LEU A 1 83 ? -0.575 -9.004 2.211 1.00 94.94 83 LEU A CA 1
ATOM 662 C C . LEU A 1 83 ? -1.291 -7.877 2.955 1.00 94.94 83 LEU A C 1
ATOM 664 O O . LEU A 1 83 ? -2.514 -7.731 2.841 1.00 94.94 83 LEU A O 1
ATOM 668 N N . ILE A 1 84 ? -0.541 -7.073 3.702 1.00 96.81 84 ILE A N 1
ATOM 669 C CA . ILE A 1 84 ? -1.102 -6.025 4.554 1.00 96.81 84 ILE A CA 1
ATOM 670 C C . ILE A 1 84 ? -0.980 -4.650 3.894 1.00 96.81 84 ILE A C 1
ATOM 672 O O . ILE A 1 84 ? 0.101 -4.212 3.496 1.00 96.81 84 ILE A O 1
ATOM 676 N N . GLY A 1 85 ? -2.102 -3.930 3.868 1.00 97.44 85 GLY A N 1
ATOM 677 C CA . GLY A 1 85 ? -2.156 -2.493 3.635 1.00 97.44 85 GLY A CA 1
ATOM 678 C C . GLY A 1 85 ? -2.606 -1.727 4.872 1.00 97.44 85 GLY A C 1
ATOM 679 O O . GLY A 1 85 ? -3.496 -2.170 5.597 1.00 97.44 85 GLY A O 1
ATOM 680 N N . VAL A 1 86 ? -2.015 -0.557 5.104 1.00 97.75 86 VAL A N 1
ATOM 681 C CA . VAL A 1 86 ? -2.403 0.356 6.187 1.00 97.75 86 VAL A CA 1
ATOM 682 C C . VAL A 1 86 ? -2.595 1.750 5.618 1.00 97.75 86 VAL A C 1
ATOM 684 O O . VAL A 1 86 ? -1.671 2.315 5.042 1.00 97.75 86 VAL A O 1
ATOM 687 N N . ILE A 1 87 ? -3.777 2.324 5.812 1.00 97.12 87 ILE A N 1
ATOM 688 C CA . ILE A 1 87 ? -4.099 3.685 5.385 1.00 97.12 87 ILE A CA 1
ATOM 689 C C . ILE A 1 87 ? -4.269 4.552 6.627 1.00 97.12 87 ILE A C 1
ATOM 691 O O . ILE A 1 87 ? -5.168 4.318 7.434 1.00 97.12 87 ILE A O 1
ATOM 695 N N . LYS A 1 88 ? -3.430 5.579 6.750 1.00 96.88 88 LYS A N 1
ATOM 696 C CA . LYS A 1 88 ? -3.488 6.616 7.786 1.00 96.88 88 LYS A CA 1
ATOM 697 C C . LYS A 1 88 ? -3.820 7.960 7.153 1.00 96.88 88 LYS A C 1
ATOM 699 O O . LYS A 1 88 ? -3.016 8.885 7.173 1.00 96.88 88 LYS A O 1
ATOM 704 N N . VAL A 1 89 ? -4.975 8.045 6.498 1.00 95.88 89 VAL A N 1
ATOM 705 C CA . VAL A 1 89 ? -5.398 9.244 5.762 1.00 95.88 89 VAL A CA 1
ATOM 706 C C . VAL A 1 89 ? -6.857 9.531 6.085 1.00 95.88 89 VAL A C 1
ATOM 708 O O . VAL A 1 89 ? -7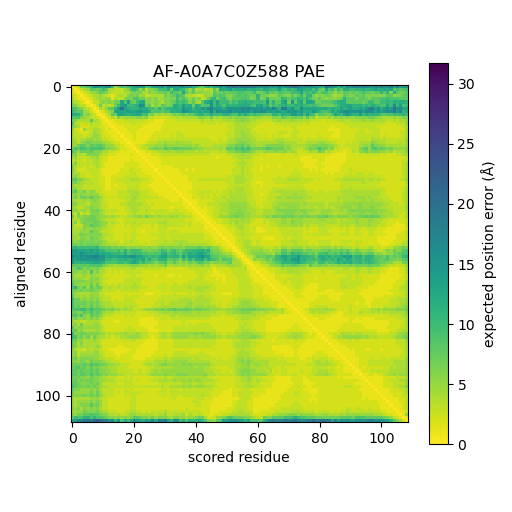.726 8.698 5.826 1.00 95.88 89 VAL A O 1
ATOM 711 N N . LYS A 1 90 ? -7.135 10.737 6.595 1.00 92.88 90 LYS A N 1
ATOM 712 C CA . LYS A 1 90 ? -8.446 11.117 7.154 1.00 92.88 90 LYS A CA 1
ATOM 713 C C . LYS A 1 90 ? -9.630 10.815 6.226 1.00 92.88 90 LYS A C 1
ATOM 715 O O . LYS A 1 90 ? -10.645 10.303 6.685 1.00 92.88 90 LYS A O 1
ATOM 720 N N . ARG A 1 91 ? -9.494 11.078 4.918 1.00 92.69 91 ARG A N 1
ATOM 721 C CA . ARG A 1 91 ? -10.570 10.850 3.929 1.00 92.69 91 ARG A CA 1
ATOM 722 C C . ARG A 1 91 ? -10.984 9.383 3.774 1.00 92.69 91 ARG A C 1
ATOM 724 O O . ARG A 1 91 ? -12.089 9.122 3.320 1.00 92.69 91 ARG A O 1
ATOM 731 N N . TYR A 1 92 ? -10.110 8.445 4.137 1.00 92.94 92 TYR A N 1
ATOM 732 C CA . TYR A 1 92 ? -10.357 7.006 4.034 1.00 92.94 92 TYR A CA 1
ATOM 733 C C . TYR A 1 92 ? -10.732 6.371 5.380 1.00 92.94 92 TYR A C 1
ATOM 735 O O . TYR A 1 92 ? -10.982 5.172 5.434 1.00 92.94 92 TYR A O 1
ATOM 743 N N . LEU A 1 93 ? -10.836 7.153 6.462 1.00 92.25 93 LEU A N 1
ATOM 744 C CA . LEU A 1 93 ? -11.303 6.653 7.763 1.00 92.25 93 LEU A CA 1
ATOM 745 C C . LEU A 1 93 ? -12.806 6.326 7.779 1.00 92.25 93 LEU A C 1
ATOM 747 O O . LEU A 1 93 ? -13.287 5.732 8.736 1.00 92.25 93 LEU A O 1
ATOM 751 N N . SER A 1 94 ? -13.550 6.685 6.731 1.00 93.31 94 SER A N 1
ATOM 752 C CA . SER A 1 94 ? -14.944 6.272 6.516 1.00 93.31 94 SER A CA 1
ATOM 753 C C . SER A 1 94 ? -15.085 4.851 5.955 1.00 93.31 94 SER A C 1
ATOM 755 O O . SER A 1 94 ? -16.203 4.369 5.783 1.00 93.31 94 SER A O 1
ATOM 757 N N . LEU A 1 95 ? -13.974 4.179 5.634 1.00 95.69 95 LEU A N 1
ATOM 758 C CA . LEU A 1 95 ? -13.981 2.747 5.355 1.00 95.69 95 LEU A CA 1
ATOM 759 C C . LEU A 1 95 ? -14.347 1.983 6.633 1.00 95.69 95 LEU A C 1
ATOM 761 O O . LEU A 1 95 ? -13.880 2.325 7.723 1.00 95.69 95 LEU A O 1
ATOM 765 N N . GLU A 1 96 ? -15.156 0.940 6.491 1.00 97.00 96 GLU A N 1
ATOM 766 C CA . GLU A 1 96 ? -15.600 0.089 7.593 1.00 97.00 96 GLU A CA 1
ATOM 767 C C . GLU A 1 96 ? -15.071 -1.336 7.454 1.00 97.00 96 GLU A C 1
ATOM 769 O O . GLU A 1 96 ? -14.791 -1.818 6.354 1.00 97.00 96 GLU A O 1
ATOM 774 N N . VAL A 1 97 ? -14.944 -2.037 8.584 1.00 97.62 97 VAL A N 1
ATOM 775 C CA . VAL A 1 97 ? -14.610 -3.468 8.583 1.00 97.62 97 VAL A CA 1
ATOM 776 C C . VAL A 1 97 ? -15.669 -4.210 7.778 1.00 97.62 97 VAL A C 1
ATOM 778 O O . VAL A 1 97 ? -16.860 -4.080 8.041 1.00 97.62 97 VAL A O 1
ATOM 781 N N . GLY A 1 98 ? -15.238 -4.998 6.796 1.00 96.88 98 GLY A N 1
ATOM 782 C CA . GLY A 1 98 ? -16.162 -5.613 5.849 1.00 96.88 98 GLY A CA 1
ATOM 783 C C . GLY A 1 98 ? -16.085 -5.037 4.438 1.00 96.88 98 GLY A C 1
ATOM 784 O O . GLY A 1 98 ? -16.381 -5.761 3.485 1.00 96.88 98 GLY A O 1
ATOM 785 N N . ASP A 1 99 ? -15.652 -3.786 4.289 1.00 97.50 99 ASP A N 1
ATOM 786 C CA . ASP A 1 99 ? -15.613 -3.123 2.989 1.00 97.50 99 ASP A CA 1
ATOM 787 C C . ASP A 1 99 ? -14.611 -3.793 2.050 1.00 97.50 99 ASP A C 1
ATOM 789 O O . ASP A 1 99 ? -13.469 -4.077 2.425 1.00 97.50 99 ASP A O 1
ATOM 793 N N . LYS A 1 100 ? -15.039 -4.005 0.803 1.00 97.06 100 LYS A N 1
ATOM 794 C CA . LYS A 1 100 ? -14.133 -4.335 -0.298 1.00 97.06 100 LYS A CA 1
ATOM 795 C C . LYS A 1 100 ? -13.378 -3.080 -0.716 1.00 97.06 100 LYS A C 1
ATOM 797 O O . LYS A 1 100 ? -13.966 -2.005 -0.818 1.00 97.06 100 LYS A O 1
ATOM 802 N N . VAL A 1 101 ? -12.085 -3.236 -0.970 1.00 96.81 101 VAL A N 1
ATOM 803 C CA . VAL A 1 101 ? -11.205 -2.149 -1.396 1.00 96.81 101 VAL A CA 1
ATOM 804 C C . VAL A 1 101 ? -10.354 -2.619 -2.563 1.00 96.81 101 VAL A C 1
ATOM 806 O O . VAL A 1 101 ? -9.773 -3.704 -2.526 1.00 96.81 101 VAL A O 1
ATOM 809 N N . TYR A 1 102 ? -10.263 -1.769 -3.574 1.00 96.06 102 TYR A N 1
ATOM 810 C CA . TYR A 1 102 ? -9.351 -1.896 -4.696 1.00 96.06 102 TYR A CA 1
ATOM 811 C C . TYR A 1 102 ? -8.290 -0.814 -4.583 1.00 96.06 102 TYR A C 1
ATOM 813 O O . TYR A 1 102 ? -8.603 0.332 -4.238 1.00 96.06 102 TYR A O 1
ATOM 821 N N . MET A 1 103 ? -7.042 -1.183 -4.854 1.00 95.19 103 MET A N 1
ATOM 822 C CA . MET A 1 103 ? -5.922 -0.256 -4.827 1.00 95.19 103 MET A CA 1
ATOM 823 C C . MET A 1 103 ? -5.104 -0.374 -6.106 1.00 95.19 103 MET A C 1
ATOM 825 O O . MET A 1 103 ? -4.716 -1.477 -6.474 1.00 95.19 103 MET A O 1
ATOM 829 N N . GLY A 1 104 ? -4.857 0.755 -6.761 1.00 95.12 104 GLY A N 1
ATOM 830 C CA . GLY A 1 104 ? -3.982 0.859 -7.925 1.00 95.12 104 GLY A CA 1
ATOM 831 C C . GLY A 1 104 ? -2.708 1.607 -7.559 1.00 95.12 104 GLY A C 1
ATOM 832 O O . GLY A 1 104 ? -2.768 2.589 -6.814 1.00 95.12 104 GLY A O 1
ATOM 833 N N . LEU A 1 105 ? -1.569 1.135 -8.058 1.00 94.50 105 LEU A N 1
ATOM 834 C CA . LEU A 1 105 ? -0.270 1.781 -7.911 1.00 94.50 105 LEU A CA 1
ATOM 835 C C . LEU A 1 105 ? 0.387 1.960 -9.273 1.00 94.50 105 LEU A C 1
ATOM 837 O O . LEU A 1 105 ? 0.359 1.060 -10.113 1.00 94.50 105 LEU A O 1
ATOM 841 N N . LYS A 1 106 ? 0.986 3.133 -9.463 1.00 93.31 106 LYS A N 1
ATOM 842 C CA . LYS A 1 106 ? 1.716 3.496 -10.674 1.00 93.31 106 LYS A CA 1
ATOM 843 C C . LYS A 1 106 ? 2.881 4.411 -10.325 1.00 93.31 106 LYS A C 1
ATOM 845 O O . LYS A 1 106 ? 2.714 5.358 -9.559 1.00 93.31 106 LYS A O 1
ATOM 850 N N . ARG A 1 107 ? 4.060 4.165 -10.882 1.00 91.31 107 ARG A N 1
ATOM 851 C CA . ARG A 1 107 ? 5.216 5.061 -10.755 1.00 91.31 107 ARG A CA 1
ATOM 852 C C . ARG A 1 107 ? 4.981 6.366 -11.512 1.00 91.31 107 ARG A C 1
ATOM 854 O O . ARG A 1 107 ? 4.436 6.371 -12.613 1.00 91.31 107 ARG A O 1
ATOM 861 N N . VAL A 1 108 ? 5.426 7.477 -10.930 1.00 86.69 108 VAL A N 1
ATOM 862 C CA . VAL A 1 108 ? 5.460 8.782 -11.602 1.00 86.69 108 VAL A CA 1
ATOM 863 C C . VAL A 1 108 ? 6.911 9.068 -11.966 1.00 86.69 108 VAL A C 1
ATOM 865 O O . VAL A 1 108 ? 7.751 9.168 -11.069 1.00 86.69 108 VAL A O 1
ATOM 868 N N . SER A 1 109 ? 7.188 9.142 -13.269 1.00 63.38 109 SER A N 1
ATOM 869 C CA . SER A 1 109 ? 8.498 9.505 -13.826 1.00 63.38 109 SER A CA 1
ATOM 870 C C . SER A 1 109 ? 8.933 10.915 -13.425 1.00 63.38 109 SER A C 1
ATOM 872 O O . SER A 1 109 ? 8.056 11.801 -13.292 1.00 63.38 109 SER A O 1
#

pLDDT: mean 91.85, std 6.92, range [63.19, 98.25]

Mean predicted aligned error: 3.98 Å